Protein AF-A0A2V9HI40-F1 (afdb_monomer_lite)

Secondary structure (DSSP, 8-state):
--------------SSSHHHHHHHHHHHHHHHHHHHHHHHHHHTSSS--SPPPPPHHHHHHHHHHHHHHHHHHHHHHTT--HHHHH--SSTTSPPHHHHHHHHHHHHHHHHHHIIIII--S----TT--HHHHHHH-S-GGG-EEEETTEEEEHHHHHHHHHHHHHHHHHHHHHHHTSTTS--

Sequence (183 aa):
MLQIPVSPIADEKVGRSAVANDKERKKMRTKSLVGVLIALLLMAGAAAVSAQDVTQAEKDKALQYLETTKKNVLEATKGLSEAQWNFKPAADRWSVAQVMEHIAAAEDFLRTLAKEKVMSAPAGEPGRATEDFLKSTPGMRDHVMESPMGKLDAYEFVLLVAAHSERHTKQIIEVKADPNFPK

Radius of gyration: 38.03 Å; chains: 1; bounding box: 66×69×133 Å

Structure (mmCIF, N/CA/C/O backbone):
data_AF-A0A2V9HI40-F1
#
_entry.id   AF-A0A2V9HI40-F1
#
loop_
_atom_site.group_PDB
_atom_site.id
_atom_site.type_symbol
_atom_site.label_atom_id
_atom_site.label_alt_id
_atom_site.label_comp_id
_atom_site.label_asym_id
_atom_site.label_entity_id
_atom_site.label_seq_id
_atom_site.pdbx_PDB_ins_code
_atom_site.Cartn_x
_atom_site.Cartn_y
_atom_site.Cartn_z
_atom_site.occupancy
_atom_site.B_iso_or_equiv
_atom_site.auth_seq_id
_atom_site.auth_comp_id
_atom_site.auth_asym_id
_atom_site.auth_atom_id
_atom_site.pdbx_PDB_model_num
ATOM 1 N N . MET A 1 1 ? -41.463 45.418 109.799 1.00 45.62 1 MET A N 1
ATOM 2 C CA . MET A 1 1 ? -42.470 45.399 108.717 1.00 45.62 1 MET A CA 1
ATOM 3 C C . MET A 1 1 ? -42.097 46.508 107.759 1.00 45.62 1 MET A C 1
ATOM 5 O O . MET A 1 1 ? -42.095 47.647 108.201 1.00 45.62 1 MET A O 1
ATOM 9 N N . LEU A 1 2 ? -41.685 46.211 106.527 1.00 38.28 2 LEU A N 1
ATOM 10 C CA . LEU A 1 2 ? -41.390 47.269 105.560 1.00 38.28 2 LEU A CA 1
ATOM 11 C C . LEU A 1 2 ? -41.962 46.933 104.186 1.00 38.28 2 LEU A C 1
ATOM 13 O O . LEU A 1 2 ? -41.817 45.820 103.687 1.00 38.28 2 LEU A O 1
ATOM 17 N N . GLN A 1 3 ? -42.673 47.933 103.673 1.00 40.56 3 GLN A N 1
ATOM 18 C CA . GLN A 1 3 ? -43.477 47.967 102.464 1.00 40.56 3 GLN A CA 1
ATOM 19 C C . GLN A 1 3 ? -42.659 47.843 101.175 1.00 40.56 3 GLN A C 1
ATOM 21 O O . GLN A 1 3 ? -41.528 48.311 101.074 1.00 40.56 3 GLN A O 1
ATOM 26 N N . ILE A 1 4 ? -43.320 47.276 100.168 1.00 45.84 4 ILE A N 1
ATOM 27 C CA . ILE A 1 4 ? -42.967 47.345 98.747 1.00 45.84 4 ILE A CA 1
ATOM 28 C C . ILE A 1 4 ? -43.318 48.747 98.214 1.00 45.84 4 ILE A C 1
ATOM 30 O O . ILE A 1 4 ? -44.328 49.317 98.638 1.00 45.84 4 ILE A O 1
ATOM 34 N N . PRO A 1 5 ? -42.570 49.263 97.224 1.00 55.12 5 PRO A N 1
ATOM 35 C CA . PRO A 1 5 ? -43.259 49.800 96.050 1.00 55.12 5 PRO A CA 1
ATOM 36 C C . PRO A 1 5 ? -42.672 49.322 94.708 1.00 55.12 5 PRO A C 1
ATOM 38 O O . PRO A 1 5 ? -41.493 49.006 94.571 1.00 55.12 5 PRO A O 1
ATOM 41 N N . VAL A 1 6 ? -43.572 49.264 93.726 1.00 65.69 6 VAL A N 1
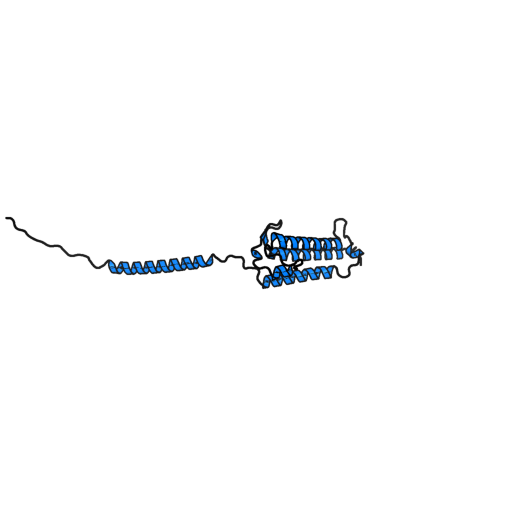ATOM 42 C CA . VAL A 1 6 ? -43.430 48.784 92.342 1.00 65.69 6 VAL A CA 1
ATOM 43 C C . VAL A 1 6 ? -43.197 49.976 91.402 1.00 65.69 6 VAL A C 1
ATOM 45 O O . VAL A 1 6 ? -43.768 51.038 91.651 1.00 65.69 6 VAL A O 1
ATOM 48 N N . SER A 1 7 ? -42.438 49.810 90.305 1.00 49.22 7 SER A N 1
ATOM 49 C CA . SER A 1 7 ? -42.499 50.650 89.081 1.00 49.22 7 SER A CA 1
ATOM 50 C C . SER A 1 7 ? -41.717 50.035 87.894 1.00 49.22 7 SER A C 1
ATOM 52 O O . SER A 1 7 ? -40.933 49.116 88.121 1.00 49.22 7 SER A O 1
ATOM 54 N N . PRO A 1 8 ? -41.987 50.446 86.632 1.00 51.34 8 PRO A N 1
ATOM 55 C CA . PRO A 1 8 ? -42.477 49.526 85.599 1.00 51.34 8 PRO A CA 1
ATOM 56 C C . PRO A 1 8 ? -41.436 49.101 84.551 1.00 51.34 8 PRO A C 1
ATOM 58 O O . PRO A 1 8 ? -40.478 49.810 84.257 1.00 51.34 8 PRO A O 1
ATOM 61 N N . ILE A 1 9 ? -41.683 47.938 83.945 1.00 42.41 9 ILE A N 1
ATOM 62 C CA . ILE A 1 9 ? -40.939 47.400 82.803 1.00 42.41 9 ILE A CA 1
ATOM 63 C C . ILE A 1 9 ? -41.512 48.025 81.524 1.00 42.41 9 ILE A C 1
ATOM 65 O O . ILE A 1 9 ? -42.707 47.895 81.261 1.00 42.41 9 ILE A O 1
ATOM 69 N N . ALA A 1 10 ? -40.666 48.700 80.746 1.00 45.19 10 ALA A N 1
ATOM 70 C CA . ALA A 1 10 ? -40.997 49.183 79.411 1.00 45.19 10 ALA A CA 1
ATOM 71 C C . ALA A 1 10 ? -40.846 48.065 78.361 1.00 45.19 10 ALA A C 1
ATOM 73 O O . ALA A 1 10 ? -39.865 47.319 78.365 1.00 45.19 10 ALA A O 1
ATOM 74 N N . ASP A 1 11 ? -41.841 47.999 77.477 1.00 52.91 11 ASP A N 1
ATOM 75 C CA . ASP A 1 11 ? -41.861 47.359 76.158 1.00 52.91 11 ASP A CA 1
ATOM 76 C C . ASP A 1 11 ? -40.580 47.608 75.343 1.00 52.91 11 ASP A C 1
ATOM 78 O O . ASP A 1 11 ? -40.170 48.758 75.240 1.00 52.91 11 ASP A O 1
ATOM 82 N N . GLU A 1 12 ? -40.033 46.585 74.661 1.00 43.72 12 GLU A N 1
ATOM 83 C CA . GLU A 1 12 ? -39.755 46.671 73.211 1.00 43.72 12 GLU A CA 1
ATOM 84 C C . GLU A 1 12 ? -39.219 45.367 72.569 1.00 43.72 12 GLU A C 1
ATOM 86 O O . GLU A 1 12 ? -38.289 44.726 73.054 1.00 43.72 12 GLU A O 1
ATOM 91 N N . LYS A 1 13 ? -39.728 45.105 71.354 1.00 50.78 13 LYS A N 1
ATOM 92 C CA . LYS A 1 13 ? -39.168 44.302 70.240 1.00 50.78 13 LYS A CA 1
ATOM 93 C C . LYS A 1 13 ? -39.302 42.776 70.268 1.00 50.78 13 LYS A C 1
ATOM 95 O O . LYS A 1 13 ? -38.318 42.040 70.251 1.00 50.78 13 LYS A O 1
ATOM 100 N N . VAL A 1 14 ? -40.515 42.306 69.986 1.00 52.16 14 VAL A N 1
ATOM 101 C CA . VAL A 1 14 ? -40.717 41.060 69.225 1.00 52.16 14 VAL A CA 1
ATOM 102 C C . VAL A 1 14 ? -41.500 41.405 67.962 1.00 52.16 14 VAL A C 1
ATOM 104 O O . VAL A 1 14 ? -42.646 41.824 68.048 1.00 52.16 14 VAL A O 1
ATOM 107 N N . GLY A 1 15 ? -40.897 41.267 66.774 1.00 52.81 15 GLY A N 1
ATOM 108 C CA . GLY A 1 15 ? -41.703 41.371 65.547 1.00 52.81 15 GLY A CA 1
ATOM 109 C C . GLY A 1 15 ? -41.023 41.608 64.200 1.00 52.81 15 GLY A C 1
ATOM 110 O O . GLY A 1 15 ? -41.726 41.595 63.196 1.00 52.81 15 GLY A O 1
ATOM 111 N N . ARG A 1 16 ? -39.699 41.816 64.100 1.00 46.56 16 ARG A N 1
ATOM 112 C CA . ARG A 1 16 ? -39.083 42.200 62.803 1.00 46.56 16 ARG A CA 1
ATOM 113 C C . ARG A 1 16 ? -38.057 41.222 62.214 1.00 46.56 16 ARG A C 1
ATOM 115 O O . ARG A 1 16 ? -37.640 41.418 61.078 1.00 46.56 16 ARG A O 1
ATOM 122 N N . SER A 1 17 ? -37.678 40.152 62.921 1.00 52.97 17 SER A N 1
ATOM 123 C CA . SER A 1 17 ? -36.579 39.263 62.491 1.00 52.97 17 SER A CA 1
ATOM 124 C C . SER A 1 17 ? -37.005 37.998 61.732 1.00 52.97 17 SER A C 1
ATOM 126 O O . SER A 1 17 ? -36.211 37.464 60.961 1.00 52.97 17 SER A O 1
ATOM 128 N N . ALA A 1 18 ? -38.240 37.509 61.891 1.00 55.03 18 ALA A N 1
ATOM 129 C CA . ALA A 1 18 ? -38.632 36.201 61.347 1.00 55.03 18 ALA A CA 1
ATOM 130 C C . ALA A 1 18 ? -38.882 36.208 59.823 1.00 55.03 18 ALA A C 1
ATOM 132 O O . ALA A 1 18 ? -38.510 35.261 59.130 1.00 55.03 18 ALA A O 1
ATOM 133 N N . VAL A 1 19 ? -39.456 37.289 59.280 1.00 53.78 19 VAL A N 1
ATOM 134 C CA . VAL A 1 19 ? -39.870 37.362 57.863 1.00 53.78 19 VAL A CA 1
ATOM 135 C C . VAL A 1 19 ? -38.689 37.629 56.919 1.00 53.78 19 VAL A C 1
ATOM 137 O O . VAL A 1 19 ? -38.612 37.043 55.839 1.00 53.78 19 VAL A O 1
ATOM 140 N N . ALA A 1 20 ? -37.721 38.455 57.334 1.00 51.47 20 ALA A N 1
ATOM 141 C CA . ALA A 1 20 ? -36.504 38.710 56.554 1.00 51.47 20 ALA A CA 1
ATOM 142 C C . ALA A 1 20 ? -35.641 37.441 56.403 1.00 51.47 20 ALA A C 1
ATOM 144 O O . ALA A 1 20 ? -35.029 37.216 55.359 1.00 51.47 20 ALA A O 1
ATOM 145 N N . ASN A 1 21 ? -35.666 36.573 57.417 1.00 57.12 21 ASN A N 1
ATOM 146 C CA . ASN A 1 21 ? -34.883 35.343 57.455 1.00 57.12 21 ASN A CA 1
ATOM 147 C C . ASN A 1 21 ? -35.458 34.242 56.541 1.00 57.12 21 ASN A C 1
ATOM 149 O O . ASN A 1 21 ? -34.702 33.462 55.969 1.00 57.12 21 ASN A O 1
ATOM 153 N N . ASP A 1 22 ? -36.781 34.175 56.342 1.00 60.25 22 ASP A N 1
ATOM 154 C CA . ASP A 1 22 ? -37.389 33.185 55.431 1.00 60.25 22 ASP A CA 1
ATOM 155 C C . ASP A 1 22 ? -37.105 33.494 53.953 1.00 60.25 22 ASP A C 1
ATOM 157 O O . ASP A 1 22 ? -36.798 32.595 53.167 1.00 60.25 22 ASP A O 1
ATOM 161 N N . LYS A 1 23 ? -37.130 34.779 53.580 1.00 60.81 23 LYS A N 1
ATOM 162 C CA . LYS A 1 23 ? -36.845 35.227 52.209 1.00 60.81 23 LYS A CA 1
ATOM 163 C C . LYS A 1 23 ? -35.382 34.990 51.830 1.00 60.81 23 LYS A C 1
ATOM 165 O O . LYS A 1 23 ? -35.110 34.498 50.735 1.00 60.81 23 LYS A O 1
ATOM 170 N N . GLU A 1 24 ? -34.456 35.268 52.747 1.00 58.22 24 GLU A N 1
ATOM 171 C CA . GLU A 1 24 ? -33.027 34.979 52.571 1.00 58.22 24 GLU A CA 1
ATOM 172 C C . GLU A 1 24 ? -32.749 33.466 52.558 1.00 58.22 24 GLU A C 1
ATOM 174 O O . GLU A 1 24 ? -32.016 32.991 51.690 1.00 58.22 24 GLU A O 1
ATOM 179 N N . ARG A 1 25 ? -33.417 32.665 53.406 1.00 59.81 25 ARG A N 1
ATOM 180 C CA . ARG A 1 25 ? -33.300 31.193 53.373 1.00 59.81 25 ARG A CA 1
ATOM 181 C C . ARG A 1 25 ? -33.842 30.572 52.087 1.00 59.81 25 ARG A C 1
ATOM 183 O O . ARG A 1 25 ? -33.207 29.665 51.554 1.00 59.81 25 ARG A O 1
ATOM 190 N N . LYS A 1 26 ? -34.969 31.054 51.551 1.00 57.47 26 LYS A N 1
ATOM 191 C CA . LYS A 1 26 ? -35.479 30.624 50.235 1.00 57.47 26 LYS A CA 1
ATOM 192 C C . LYS A 1 26 ? -34.531 31.027 49.109 1.00 57.47 26 LYS A C 1
ATOM 194 O O . LYS A 1 26 ? -34.171 30.181 48.303 1.00 57.47 26 LYS A O 1
ATOM 199 N N . LYS A 1 27 ? -34.048 32.273 49.102 1.00 53.00 27 LYS A N 1
ATOM 200 C CA . LYS A 1 27 ? -33.084 32.781 48.112 1.00 53.00 27 LYS A CA 1
ATOM 201 C C . LYS A 1 27 ? -31.761 32.008 48.139 1.00 53.00 27 LYS A C 1
ATOM 203 O O . LYS A 1 27 ? -31.230 31.706 47.075 1.00 53.00 27 LYS A O 1
ATOM 208 N N . MET A 1 28 ? -31.253 31.643 49.320 1.00 53.66 28 MET A N 1
ATOM 209 C CA . MET A 1 28 ? -30.074 30.779 49.457 1.00 53.66 28 MET A CA 1
ATOM 210 C C . MET A 1 28 ? -30.351 29.343 49.010 1.00 53.66 28 MET A C 1
ATOM 212 O O . MET A 1 28 ? -29.556 28.800 48.256 1.00 53.66 28 MET A O 1
ATOM 216 N N . ARG A 1 29 ? -31.495 28.746 49.376 1.00 58.38 29 ARG A N 1
ATOM 217 C CA . ARG A 1 29 ? -31.881 27.402 48.908 1.00 58.38 29 ARG A CA 1
ATOM 218 C C . ARG A 1 29 ? -32.013 27.334 47.386 1.00 58.38 29 ARG A C 1
ATOM 220 O O . ARG A 1 29 ? -31.505 26.393 46.791 1.00 58.38 29 ARG A O 1
ATOM 227 N N . THR A 1 30 ? -32.615 28.335 46.743 1.00 57.94 30 THR A N 1
ATOM 228 C CA . THR A 1 30 ? -32.738 28.394 45.277 1.00 57.94 30 THR A CA 1
ATOM 229 C C . THR A 1 30 ? -31.384 28.617 44.597 1.00 57.94 30 THR A C 1
ATOM 231 O O . THR A 1 30 ? -31.098 27.957 43.605 1.00 57.94 30 THR A O 1
ATOM 234 N N . LYS A 1 31 ? -30.509 29.473 45.147 1.00 50.59 31 LYS A N 1
ATOM 235 C CA . LYS A 1 31 ? -29.134 29.660 44.641 1.00 50.59 31 LYS A CA 1
ATOM 236 C C . LYS A 1 31 ? -28.266 28.409 44.818 1.00 50.59 31 LYS A C 1
ATOM 238 O O . LYS A 1 31 ? -27.521 28.071 43.906 1.00 50.59 31 LYS A O 1
ATOM 243 N N . SER A 1 32 ? -28.392 27.704 45.944 1.00 55.88 32 SER A N 1
ATOM 244 C CA . SER A 1 32 ? -27.713 26.425 46.189 1.00 55.88 32 SER A CA 1
ATOM 245 C C . SER A 1 32 ? -28.242 25.310 45.288 1.00 55.88 32 SER A C 1
ATOM 247 O O . SER A 1 32 ? -27.442 24.547 44.768 1.00 55.88 32 SER A O 1
ATOM 249 N N . LEU A 1 33 ? -29.554 25.233 45.035 1.00 58.44 33 LEU A N 1
ATOM 250 C CA . LEU A 1 33 ? -30.138 24.243 44.120 1.00 58.44 33 LEU A CA 1
ATOM 251 C C . LEU A 1 33 ? -29.742 24.498 42.660 1.00 58.44 33 LEU A C 1
ATOM 253 O O . LEU A 1 33 ? -29.366 23.557 41.972 1.00 58.44 33 LEU A O 1
ATOM 257 N N . VAL A 1 34 ? -29.758 25.754 42.199 1.00 58.34 34 VAL A N 1
ATOM 258 C CA . VAL A 1 34 ? -29.300 26.124 40.846 1.00 58.34 34 VAL A CA 1
ATOM 259 C C . VAL A 1 34 ? -27.789 25.918 40.699 1.00 58.34 34 VAL A C 1
ATOM 261 O O . VAL A 1 34 ? -27.348 25.395 39.683 1.00 58.34 34 VAL A O 1
ATOM 264 N N . GLY A 1 35 ? -26.992 26.249 41.721 1.00 51.75 35 GLY A N 1
ATOM 265 C CA . GLY A 1 35 ? -25.545 26.006 41.726 1.00 51.75 35 GLY A CA 1
ATOM 266 C C . GLY A 1 35 ? -25.176 24.518 41.717 1.00 51.75 35 GLY A C 1
ATOM 267 O O . GLY A 1 35 ? -24.266 24.126 40.994 1.00 51.75 35 GLY A O 1
ATOM 268 N N . VAL A 1 36 ? -25.916 23.678 42.450 1.00 58.59 36 VAL A N 1
ATOM 269 C CA . VAL A 1 36 ? -25.743 22.213 42.442 1.00 58.59 36 VAL A CA 1
ATOM 270 C C . VAL A 1 36 ? -26.219 21.601 41.120 1.00 58.59 36 VAL A C 1
ATOM 272 O O . VAL A 1 36 ? -25.544 20.723 40.596 1.00 58.59 36 VAL A O 1
ATOM 275 N N . LEU A 1 37 ? -27.314 22.091 40.527 1.00 54.06 37 LEU A N 1
ATOM 276 C CA . LEU A 1 37 ? -27.774 21.662 39.199 1.00 54.06 37 LEU A CA 1
ATOM 277 C C . LEU A 1 37 ? -26.787 22.042 38.088 1.00 54.06 37 LEU A C 1
ATOM 279 O O . LEU A 1 37 ? -26.523 21.215 37.226 1.00 54.06 37 LEU A O 1
ATOM 283 N N . ILE A 1 38 ? -26.192 23.239 38.125 1.00 55.59 38 ILE A N 1
ATOM 284 C CA . ILE A 1 38 ? -25.155 23.656 37.164 1.00 55.59 38 ILE A CA 1
ATOM 285 C C . ILE A 1 38 ? -23.866 22.845 37.364 1.00 55.59 38 ILE A C 1
ATOM 287 O O . ILE A 1 38 ? -23.270 22.408 36.385 1.00 55.59 38 ILE A O 1
ATOM 291 N N . ALA A 1 39 ? -23.459 22.573 38.608 1.00 52.41 39 ALA A N 1
ATOM 292 C CA . ALA A 1 39 ? -22.308 21.713 38.889 1.00 52.41 39 ALA A CA 1
ATOM 293 C C . ALA A 1 39 ? -22.541 20.251 38.453 1.00 52.41 39 ALA A C 1
ATOM 295 O O . ALA A 1 39 ? -21.627 19.621 37.931 1.00 52.41 39 ALA A O 1
ATOM 296 N N . LEU A 1 40 ? -23.764 19.723 38.590 1.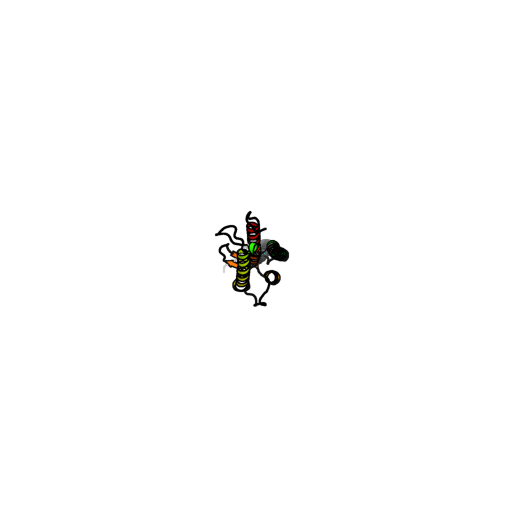00 51.91 40 LEU A N 1
ATOM 297 C CA . LEU A 1 40 ? -24.142 18.392 38.094 1.00 51.91 40 LEU A CA 1
ATOM 298 C C . LEU A 1 40 ? -24.243 18.341 36.560 1.00 51.91 40 LEU A C 1
ATOM 300 O O . LEU A 1 40 ? -23.828 17.352 35.964 1.00 51.91 40 LEU A O 1
ATOM 304 N N . LEU A 1 41 ? -24.718 19.410 35.909 1.00 53.03 41 LEU A N 1
ATOM 305 C CA . LEU A 1 41 ? -24.729 19.534 34.443 1.00 53.03 41 LEU A CA 1
ATOM 306 C C . LEU A 1 41 ? -23.317 19.673 33.850 1.00 53.03 41 LEU A C 1
ATOM 308 O O . LEU A 1 41 ? -23.067 19.155 32.766 1.00 53.03 41 LEU A O 1
ATOM 312 N N . LEU A 1 42 ? -22.380 20.307 34.562 1.00 51.41 42 LEU A N 1
ATOM 313 C CA . LEU A 1 42 ? -20.972 20.392 34.149 1.00 51.41 42 LEU A CA 1
ATOM 314 C C . LEU A 1 42 ? -20.195 19.089 34.417 1.00 51.41 42 LEU A C 1
ATOM 316 O O . LEU A 1 42 ? -19.314 18.740 33.637 1.00 51.41 42 LEU A O 1
ATOM 320 N N . MET A 1 43 ? -20.555 18.323 35.454 1.00 52.09 43 MET A N 1
ATOM 321 C CA . MET A 1 43 ? -19.957 17.007 35.745 1.00 52.09 43 MET A CA 1
ATOM 322 C C . MET A 1 43 ? -20.500 15.875 34.854 1.00 52.09 43 MET A C 1
ATOM 324 O O . MET A 1 43 ? -19.840 14.851 34.708 1.00 52.09 43 MET A O 1
ATOM 328 N N . ALA A 1 44 ? -21.656 16.057 34.207 1.00 51.69 44 ALA A N 1
ATOM 329 C CA . ALA A 1 44 ? -22.170 15.128 33.195 1.00 51.69 44 ALA A CA 1
ATOM 330 C C . ALA A 1 44 ? -21.466 15.262 31.826 1.00 5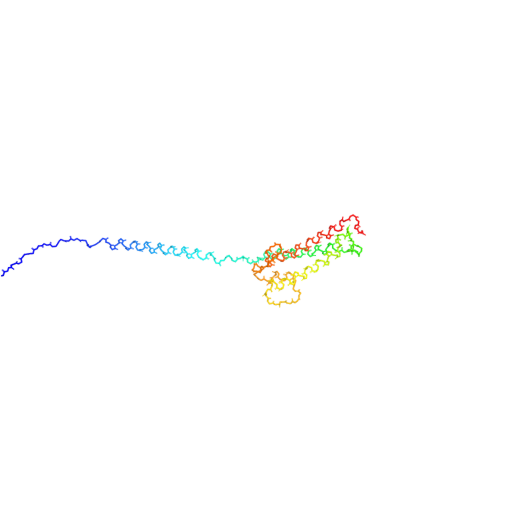1.69 44 ALA A C 1
ATOM 332 O O . ALA A 1 44 ? -21.561 14.359 30.999 1.00 51.69 44 ALA A O 1
ATOM 333 N N . GLY A 1 45 ? -20.744 16.363 31.580 1.00 47.88 45 GLY A N 1
ATOM 334 C CA . GLY A 1 45 ? -20.034 16.612 30.318 1.00 47.88 45 GLY A CA 1
ATOM 335 C C . GLY A 1 45 ? -18.618 16.026 30.236 1.00 47.88 45 GLY A C 1
ATOM 336 O O . GLY A 1 45 ? -18.029 16.021 29.161 1.00 47.88 45 GLY A O 1
ATOM 337 N N . ALA A 1 46 ? -18.060 15.531 31.345 1.00 48.66 46 ALA A N 1
ATOM 338 C CA . ALA A 1 46 ? -16.663 15.084 31.421 1.00 48.66 46 ALA A CA 1
ATOM 339 C C . ALA A 1 46 ? -16.460 13.568 31.204 1.00 48.66 46 ALA A C 1
ATOM 341 O O . ALA A 1 46 ? -15.329 13.094 31.255 1.00 48.66 46 ALA A O 1
ATOM 342 N N . ALA A 1 47 ? -17.529 12.797 30.966 1.00 46.88 47 ALA A N 1
ATOM 343 C CA . ALA A 1 47 ? -17.483 11.329 30.947 1.00 46.88 47 ALA A CA 1
ATOM 344 C C . ALA A 1 47 ? -17.529 10.682 29.545 1.00 46.88 47 ALA A C 1
ATOM 346 O O . ALA A 1 47 ? -17.712 9.474 29.442 1.00 46.88 47 ALA A O 1
ATOM 347 N N . ALA A 1 48 ? -17.355 11.447 28.463 1.00 48.09 48 ALA A N 1
ATOM 348 C CA . ALA A 1 48 ? -17.331 10.897 27.105 1.00 48.09 48 ALA A CA 1
ATOM 349 C C . ALA A 1 48 ? -16.324 11.627 26.204 1.00 48.09 48 ALA A C 1
ATOM 351 O O . ALA A 1 48 ? -16.666 12.136 25.143 1.00 48.09 48 ALA A O 1
ATOM 352 N N . VAL A 1 49 ? -15.060 11.670 26.627 1.00 48.94 49 VAL A N 1
ATOM 353 C CA . VAL A 1 49 ? -13.942 11.725 25.673 1.00 48.94 49 VAL A CA 1
ATOM 354 C C . VAL A 1 49 ? -13.378 10.308 25.575 1.00 48.94 49 VAL A C 1
ATOM 356 O O . VAL A 1 49 ? -12.222 10.057 25.890 1.00 48.94 49 VAL A O 1
ATOM 359 N N . SER A 1 50 ? -14.217 9.337 25.198 1.00 54.16 50 SER A N 1
ATOM 360 C CA . SER A 1 50 ? -13.664 8.257 24.385 1.00 54.16 50 SER A CA 1
ATOM 361 C C . SER A 1 50 ? -13.431 8.885 23.015 1.00 54.16 50 SER A C 1
ATOM 363 O O . SER A 1 50 ? -14.243 9.707 22.571 1.00 54.16 50 SER A O 1
ATOM 365 N N . ALA A 1 51 ? -12.338 8.545 22.335 1.00 58.00 51 ALA A N 1
ATOM 366 C CA . ALA A 1 51 ? -12.314 8.768 20.897 1.00 58.00 51 ALA A CA 1
ATOM 367 C C . ALA A 1 51 ? -13.616 8.161 20.346 1.00 58.00 51 ALA A C 1
ATOM 369 O O . ALA A 1 51 ? -13.998 7.058 20.751 1.00 58.00 51 ALA A O 1
ATOM 370 N N . GLN A 1 52 ? -14.363 8.900 19.521 1.00 66.62 52 GLN A N 1
ATOM 371 C CA . GLN A 1 52 ? -15.432 8.256 18.765 1.00 66.62 52 GLN A CA 1
ATOM 372 C C . GLN A 1 52 ? -14.788 7.068 18.052 1.00 66.62 52 GLN A C 1
ATOM 374 O O . GLN A 1 52 ? -13.749 7.230 17.407 1.00 66.62 52 GLN A O 1
ATOM 379 N N . ASP A 1 53 ? -15.359 5.878 18.244 1.00 83.81 53 ASP A N 1
ATOM 380 C CA . ASP A 1 53 ? -14.917 4.695 17.515 1.00 83.81 53 ASP A CA 1
ATOM 381 C C . ASP A 1 53 ? -14.942 4.997 16.009 1.00 83.81 53 ASP A C 1
ATOM 383 O O . ASP A 1 53 ? -15.634 5.917 15.557 1.00 83.81 53 ASP A O 1
ATOM 387 N N . VAL A 1 54 ? -14.180 4.234 15.231 1.00 89.62 54 VAL A N 1
ATOM 388 C CA . VAL A 1 54 ? -14.055 4.449 13.787 1.00 89.62 54 VAL A CA 1
ATOM 389 C C . VAL A 1 54 ? -15.445 4.468 13.162 1.00 89.62 54 VAL A C 1
ATOM 391 O O . VAL A 1 54 ? -16.185 3.479 13.198 1.00 89.62 54 VAL A O 1
ATOM 394 N N . THR A 1 55 ? -15.800 5.607 12.579 1.00 93.25 55 THR A N 1
ATOM 395 C CA . THR A 1 55 ? -17.113 5.814 11.977 1.00 93.25 55 THR A CA 1
ATOM 396 C C . THR A 1 55 ? -17.286 4.927 10.748 1.00 93.25 55 THR A C 1
ATOM 398 O O . THR A 1 55 ? -16.317 4.560 10.082 1.00 93.25 55 THR A O 1
ATOM 401 N N . GLN A 1 56 ? -18.532 4.623 10.373 1.00 90.88 56 GLN A N 1
ATOM 402 C CA . GLN A 1 56 ? -18.786 3.844 9.155 1.00 90.88 56 GLN A CA 1
ATOM 403 C C . GLN A 1 56 ? -18.179 4.514 7.911 1.00 90.88 56 GLN A C 1
ATOM 405 O O . GLN A 1 56 ? -17.590 3.837 7.079 1.00 90.88 56 GLN A O 1
ATOM 410 N N . ALA A 1 57 ? -18.229 5.847 7.825 1.00 95.19 57 ALA A N 1
ATOM 411 C CA . ALA A 1 57 ? -17.631 6.590 6.719 1.00 95.19 57 ALA A CA 1
ATOM 412 C C . ALA A 1 57 ? -16.094 6.471 6.667 1.00 95.19 57 ALA A C 1
ATOM 414 O O . ALA A 1 57 ? -15.517 6.452 5.581 1.00 95.19 57 ALA A O 1
ATOM 415 N N . GLU A 1 58 ? -15.416 6.400 7.817 1.00 95.50 58 GLU A N 1
ATOM 416 C CA . GLU A 1 58 ? -13.978 6.108 7.883 1.00 95.50 58 GLU A CA 1
ATOM 417 C C . GLU A 1 58 ? -13.683 4.666 7.459 1.00 95.50 58 GLU A C 1
ATOM 419 O O . GLU A 1 58 ? -12.784 4.446 6.645 1.00 95.50 58 GLU A O 1
ATOM 424 N N . LYS A 1 59 ? -14.478 3.692 7.928 1.00 93.25 59 LYS A N 1
ATOM 425 C CA . LYS A 1 59 ? -14.361 2.289 7.501 1.00 93.25 59 LYS A CA 1
ATOM 426 C C . LYS A 1 59 ? -14.545 2.146 5.990 1.00 93.25 59 LYS A C 1
ATOM 428 O O . LYS A 1 59 ? -13.729 1.500 5.342 1.00 93.25 59 LYS A O 1
ATOM 433 N N . ASP A 1 60 ? -15.552 2.794 5.413 1.00 95.25 60 ASP A N 1
ATOM 434 C CA . ASP A 1 60 ? -15.826 2.741 3.974 1.00 95.25 60 ASP A CA 1
ATOM 435 C C . ASP A 1 60 ? -14.676 3.346 3.155 1.00 95.25 60 ASP A C 1
ATOM 437 O O . ASP A 1 60 ? -14.250 2.765 2.156 1.00 95.25 60 ASP A O 1
ATOM 441 N N . LYS A 1 61 ? -14.112 4.475 3.606 1.00 96.69 61 LYS A N 1
ATOM 442 C CA . LYS A 1 61 ? -12.933 5.088 2.973 1.00 96.69 61 LYS A CA 1
ATOM 443 C C . LYS A 1 61 ? -11.705 4.183 3.043 1.00 96.69 61 LYS A C 1
ATOM 445 O O . LYS A 1 61 ? -11.006 4.037 2.044 1.00 96.69 61 LYS A O 1
ATOM 450 N N . ALA A 1 62 ? -11.439 3.573 4.196 1.00 94.94 62 ALA A N 1
ATOM 451 C CA . ALA A 1 62 ? -10.299 2.676 4.361 1.00 94.94 62 ALA A CA 1
ATOM 452 C C . ALA A 1 62 ? -10.461 1.385 3.537 1.00 94.94 62 ALA A C 1
ATOM 454 O O . ALA A 1 62 ? -9.506 0.959 2.890 1.00 94.94 62 ALA A O 1
ATOM 455 N N . LEU A 1 63 ? -11.672 0.819 3.461 1.00 94.06 63 LEU A N 1
ATOM 456 C CA . LEU A 1 63 ? -11.986 -0.304 2.567 1.00 94.06 63 LEU A CA 1
ATOM 457 C C . LEU A 1 63 ? -11.764 0.065 1.100 1.00 94.06 63 LEU A C 1
ATOM 459 O O . LEU A 1 63 ? -11.116 -0.677 0.366 1.00 94.06 63 LEU A O 1
ATOM 463 N N . GLN A 1 64 ? -12.265 1.226 0.673 1.00 96.31 64 GLN A N 1
ATOM 464 C CA . GLN A 1 64 ? -12.044 1.712 -0.686 1.00 96.31 64 GLN A CA 1
ATOM 465 C C . GLN A 1 64 ? -10.550 1.880 -0.981 1.00 96.31 64 GLN A C 1
ATOM 467 O O . GLN A 1 64 ? -10.103 1.564 -2.086 1.00 96.31 64 GLN A O 1
ATOM 472 N N . TYR A 1 65 ? -9.780 2.377 -0.013 1.00 96.50 65 TYR A N 1
ATOM 473 C CA . TYR A 1 65 ? -8.349 2.577 -0.178 1.00 96.50 65 TYR A CA 1
ATOM 474 C C . TYR A 1 65 ? -7.603 1.245 -0.326 1.00 96.50 65 TYR A C 1
ATOM 476 O O . TYR A 1 65 ? -6.864 1.101 -1.296 1.00 96.50 65 TYR A O 1
ATOM 484 N N . LEU A 1 66 ? -7.875 0.256 0.537 1.00 93.50 66 LEU A N 1
ATOM 485 C CA . LEU A 1 66 ? -7.324 -1.106 0.439 1.00 93.50 66 LEU A CA 1
ATOM 486 C C . LEU A 1 66 ? -7.609 -1.750 -0.928 1.00 93.50 66 LEU A C 1
ATOM 488 O O . LEU A 1 66 ? -6.698 -2.228 -1.602 1.00 93.50 66 LEU A O 1
ATOM 492 N N . GLU A 1 67 ? -8.864 -1.708 -1.383 1.00 93.88 67 GLU A N 1
ATOM 493 C CA . GLU A 1 67 ? -9.244 -2.286 -2.679 1.00 93.88 67 GLU A CA 1
ATOM 494 C C . GLU A 1 67 ? -8.571 -1.559 -3.851 1.00 93.88 67 GLU A C 1
ATOM 496 O O . GLU A 1 67 ? -8.120 -2.178 -4.820 1.00 93.88 67 GLU A O 1
ATOM 501 N N . THR A 1 68 ? -8.461 -0.232 -3.763 1.00 96.75 68 THR A N 1
ATOM 502 C CA . THR A 1 68 ? -7.814 0.575 -4.800 1.00 96.75 68 THR A CA 1
ATOM 503 C C . THR A 1 68 ? -6.323 0.267 -4.892 1.00 96.75 68 THR A C 1
ATOM 505 O O . THR A 1 68 ? -5.807 0.079 -5.994 1.00 96.75 68 THR A O 1
ATOM 508 N N . THR A 1 69 ? -5.612 0.187 -3.766 1.00 95.44 69 THR A N 1
ATOM 509 C CA . THR A 1 69 ? -4.166 -0.075 -3.770 1.00 95.44 69 THR A CA 1
ATOM 510 C C . THR A 1 69 ? -3.863 -1.497 -4.221 1.00 95.44 69 THR A C 1
ATOM 512 O O . THR A 1 69 ? -2.995 -1.678 -5.076 1.00 95.44 69 THR A O 1
ATOM 515 N N . LYS A 1 70 ? -4.653 -2.486 -3.786 1.00 94.75 70 LYS A N 1
ATOM 516 C CA . LYS A 1 70 ? -4.598 -3.863 -4.299 1.00 94.75 70 LYS A CA 1
ATOM 517 C C . LYS A 1 70 ? -4.775 -3.919 -5.816 1.00 94.75 70 LYS A C 1
ATOM 519 O O . LYS A 1 70 ? -3.976 -4.543 -6.515 1.00 94.75 70 LYS A O 1
ATOM 524 N N . LYS A 1 71 ? -5.794 -3.239 -6.352 1.00 96.75 71 LYS A N 1
ATOM 525 C CA . LYS A 1 71 ? -6.015 -3.162 -7.803 1.00 96.75 71 LYS A CA 1
ATOM 526 C C . LYS A 1 71 ? -4.822 -2.533 -8.522 1.00 96.75 71 LYS A C 1
ATOM 528 O O . LYS A 1 71 ? -4.419 -3.028 -9.571 1.00 96.75 71 LYS A O 1
ATOM 533 N N . ASN A 1 72 ? -4.248 -1.470 -7.968 1.00 97.69 72 ASN A N 1
ATOM 534 C CA . ASN A 1 72 ? -3.117 -0.788 -8.589 1.00 97.69 72 ASN A CA 1
ATOM 535 C C . ASN A 1 72 ? -1.865 -1.679 -8.646 1.00 97.69 72 ASN A C 1
ATOM 537 O O . ASN A 1 72 ? -1.181 -1.670 -9.668 1.00 97.69 72 ASN A O 1
ATOM 541 N N . VAL A 1 73 ? -1.600 -2.493 -7.615 1.00 96.88 73 VAL A N 1
ATOM 542 C CA . VAL A 1 73 ? -0.522 -3.501 -7.637 1.00 96.88 73 VAL A CA 1
ATOM 543 C C . VAL A 1 73 ? -0.749 -4.519 -8.760 1.00 96.88 73 VAL A C 1
ATOM 545 O O . VAL A 1 73 ? 0.160 -4.797 -9.548 1.00 96.88 73 VAL A O 1
ATOM 548 N N . LEU A 1 74 ? -1.971 -5.051 -8.869 1.00 97.12 74 LEU A N 1
ATOM 549 C CA . LEU A 1 74 ? -2.327 -6.021 -9.908 1.00 97.12 74 LEU A CA 1
ATOM 550 C C . LEU A 1 74 ? -2.158 -5.432 -11.312 1.00 97.12 74 LEU A C 1
ATOM 552 O O . LEU A 1 74 ? -1.533 -6.048 -12.169 1.00 97.12 74 LEU A O 1
ATOM 556 N N . GLU A 1 75 ? -2.654 -4.220 -11.552 1.00 98.19 75 GLU A N 1
ATOM 557 C CA . GLU A 1 75 ? -2.505 -3.556 -12.852 1.00 98.19 75 GLU A CA 1
ATOM 558 C C . GLU A 1 75 ? -1.043 -3.185 -13.153 1.00 98.19 75 GLU A C 1
ATOM 560 O O . GLU A 1 75 ? -0.597 -3.298 -14.295 1.00 98.19 75 GLU A O 1
ATOM 565 N N . ALA A 1 76 ? -0.250 -2.806 -12.146 1.00 98.00 76 ALA A N 1
ATOM 566 C CA . ALA A 1 76 ? 1.165 -2.489 -12.337 1.00 98.00 76 ALA A CA 1
ATOM 567 C C . ALA A 1 76 ? 2.001 -3.709 -12.763 1.00 98.00 76 ALA A C 1
ATOM 569 O O . ALA A 1 76 ? 3.005 -3.536 -13.461 1.00 98.00 76 ALA A O 1
ATOM 570 N N . THR A 1 77 ? 1.578 -4.917 -12.387 1.00 98.00 77 THR A N 1
ATOM 571 C CA . THR A 1 77 ? 2.296 -6.183 -12.622 1.00 98.00 77 THR A CA 1
ATOM 572 C C . THR A 1 77 ? 1.705 -7.039 -13.744 1.00 98.00 77 THR A C 1
ATOM 574 O O . THR A 1 77 ? 2.310 -8.019 -14.182 1.00 98.00 77 THR A O 1
ATOM 577 N N . LYS A 1 78 ? 0.529 -6.663 -14.246 1.00 97.94 78 LYS A N 1
ATOM 578 C CA . LYS A 1 78 ? -0.197 -7.395 -15.280 1.00 97.94 78 LYS A CA 1
ATOM 579 C C . LYS A 1 78 ? 0.612 -7.520 -16.568 1.00 97.94 78 LYS A C 1
ATOM 581 O O . LYS A 1 78 ? 1.049 -6.527 -17.144 1.00 97.94 78 LYS A O 1
ATOM 586 N N . GLY A 1 79 ? 0.741 -8.756 -17.047 1.00 97.69 79 GLY A N 1
ATOM 587 C CA . GLY A 1 79 ? 1.344 -9.062 -18.345 1.00 97.69 79 GLY A CA 1
ATOM 588 C C . GLY A 1 79 ? 2.862 -8.890 -18.414 1.00 97.69 79 GLY A C 1
ATOM 589 O O . GLY A 1 79 ? 3.403 -8.935 -19.514 1.00 97.69 79 GLY A O 1
ATOM 590 N N . LEU A 1 80 ? 3.548 -8.702 -17.280 1.00 98.19 80 LEU A N 1
ATOM 591 C CA . LEU A 1 80 ? 5.006 -8.614 -17.275 1.00 98.19 80 LEU A CA 1
ATOM 592 C C . LEU A 1 80 ? 5.646 -9.962 -17.637 1.00 98.19 80 LEU A C 1
ATOM 594 O O . LEU A 1 80 ? 5.271 -11.007 -17.098 1.00 98.19 80 LEU A O 1
ATOM 598 N N . SER A 1 81 ? 6.636 -9.925 -18.529 1.00 98.50 81 SER A N 1
ATOM 599 C CA . SER A 1 81 ? 7.483 -11.074 -18.863 1.00 98.50 81 SER A CA 1
ATOM 600 C C . SER A 1 81 ? 8.488 -11.377 -17.749 1.00 98.50 81 SER A C 1
ATOM 602 O O . SER A 1 81 ? 8.764 -10.539 -16.892 1.00 98.50 81 SER A O 1
ATOM 604 N N . GLU A 1 82 ? 9.096 -12.563 -17.770 1.00 98.31 82 GLU A N 1
ATOM 605 C CA . GLU A 1 82 ? 10.122 -12.942 -16.789 1.00 98.31 82 GLU A CA 1
ATOM 606 C C . GLU A 1 82 ? 11.310 -11.963 -16.768 1.00 98.31 82 GLU A C 1
ATOM 608 O O . GLU A 1 82 ? 11.796 -11.592 -15.699 1.00 98.31 82 GLU A O 1
ATOM 613 N N . ALA A 1 83 ? 11.739 -11.479 -17.938 1.00 98.38 83 ALA A N 1
ATOM 614 C CA . ALA A 1 83 ? 12.799 -10.478 -18.035 1.00 98.38 83 ALA A CA 1
ATOM 615 C C . ALA A 1 83 ? 12.390 -9.148 -17.381 1.00 98.38 83 ALA A C 1
ATOM 617 O O . ALA A 1 83 ? 13.201 -8.520 -16.707 1.00 98.38 83 ALA A O 1
ATOM 618 N N . GLN A 1 84 ? 11.129 -8.735 -17.533 1.00 98.75 84 GLN A N 1
ATOM 619 C CA . GLN A 1 84 ? 10.589 -7.524 -16.910 1.00 98.75 84 GLN A CA 1
ATOM 620 C C . GLN A 1 84 ? 10.440 -7.669 -15.390 1.00 98.75 84 GLN A C 1
ATOM 622 O O . GLN A 1 84 ? 10.760 -6.742 -14.647 1.00 98.75 84 GLN A O 1
ATOM 627 N N . TRP A 1 85 ? 10.009 -8.841 -14.916 1.00 98.62 85 TRP A N 1
ATOM 628 C CA . TRP A 1 85 ? 9.935 -9.165 -13.489 1.00 98.62 85 TRP A CA 1
ATOM 629 C C . TRP A 1 85 ? 11.294 -9.061 -12.796 1.00 98.62 85 TRP A C 1
ATOM 631 O O . TRP A 1 85 ? 11.389 -8.546 -11.678 1.00 98.62 85 TRP A O 1
ATOM 641 N N . ASN A 1 86 ? 12.343 -9.524 -13.476 1.00 98.56 86 ASN A N 1
ATOM 642 C CA . ASN A 1 86 ? 13.695 -9.623 -12.933 1.00 98.56 86 ASN A CA 1
ATOM 643 C C . ASN A 1 86 ? 14.612 -8.446 -13.303 1.00 98.56 86 ASN A C 1
ATOM 645 O O . ASN A 1 86 ? 15.748 -8.394 -12.831 1.00 98.56 86 ASN A O 1
ATOM 649 N N . PHE A 1 87 ? 14.142 -7.487 -14.105 1.00 98.56 87 PHE A N 1
ATOM 650 C CA . PHE A 1 87 ? 14.927 -6.312 -14.471 1.00 98.56 87 PHE A CA 1
ATOM 651 C C . PHE A 1 87 ? 15.287 -5.476 -13.237 1.00 98.56 87 PHE A C 1
ATOM 653 O O . PHE A 1 87 ? 14.425 -5.134 -12.424 1.00 98.56 87 PHE A O 1
ATOM 660 N N . LYS A 1 88 ? 16.566 -5.108 -13.123 1.00 98.31 88 LYS A N 1
ATOM 661 C CA . LYS A 1 88 ? 17.090 -4.226 -12.078 1.00 98.31 88 LYS A CA 1
ATOM 662 C C . LYS A 1 88 ? 17.600 -2.926 -12.714 1.00 98.31 88 LYS A C 1
ATOM 664 O O . LYS A 1 88 ? 18.579 -2.996 -13.454 1.00 98.31 88 LYS A O 1
ATOM 669 N N . PRO A 1 89 ? 17.021 -1.757 -12.374 1.00 97.62 89 PRO A N 1
ATOM 670 C CA . PRO A 1 89 ? 17.496 -0.458 -12.872 1.00 97.62 89 PRO A CA 1
ATOM 671 C C . PRO A 1 89 ? 18.969 -0.170 -12.535 1.00 97.62 89 PRO A C 1
ATOM 673 O O . PRO A 1 89 ? 19.691 0.454 -13.303 1.00 97.62 89 PRO A O 1
ATOM 676 N N . ALA A 1 90 ? 19.422 -0.639 -11.369 1.00 97.50 90 ALA A N 1
ATOM 677 C CA . ALA A 1 90 ? 20.809 -0.584 -10.921 1.00 97.50 90 ALA A CA 1
ATOM 678 C C . ALA A 1 90 ? 21.080 -1.711 -9.911 1.00 97.50 90 ALA A C 1
ATOM 680 O O . ALA A 1 90 ? 20.151 -2.372 -9.433 1.00 97.50 90 ALA A O 1
ATOM 681 N N . ALA A 1 91 ? 22.350 -1.937 -9.567 1.00 96.2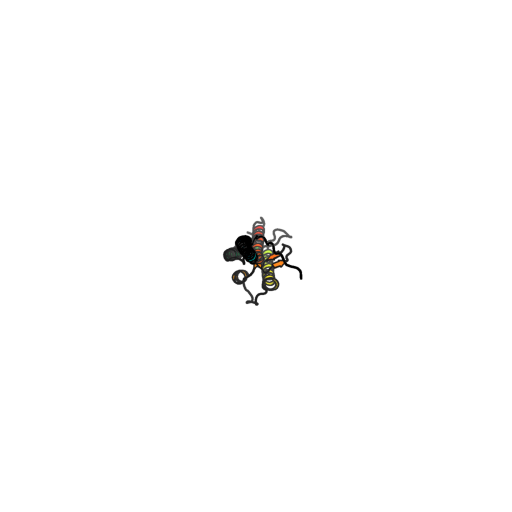5 91 ALA A N 1
ATOM 682 C CA . ALA A 1 91 ? 22.757 -3.016 -8.663 1.00 96.25 91 ALA A CA 1
ATOM 683 C C . ALA A 1 91 ? 22.077 -2.929 -7.280 1.00 96.25 91 ALA A C 1
ATOM 685 O O . ALA A 1 91 ? 21.631 -3.945 -6.738 1.00 96.25 91 ALA A O 1
ATOM 686 N N . ASP A 1 92 ? 21.931 -1.710 -6.757 1.00 96.50 92 ASP A N 1
ATOM 687 C CA . ASP A 1 92 ? 21.337 -1.367 -5.461 1.00 96.50 92 ASP A CA 1
ATOM 688 C C . ASP A 1 92 ? 19.819 -1.113 -5.519 1.00 96.50 92 ASP A C 1
ATOM 690 O O . ASP A 1 92 ? 19.196 -0.809 -4.502 1.00 96.50 92 ASP A O 1
ATOM 694 N N . ARG A 1 93 ? 19.191 -1.266 -6.691 1.00 97.25 93 ARG A N 1
ATOM 695 C CA . ARG A 1 93 ? 17.744 -1.094 -6.874 1.00 97.25 93 ARG A CA 1
ATOM 696 C C . ARG A 1 93 ? 17.035 -2.442 -6.916 1.00 97.25 93 ARG A C 1
ATOM 698 O O . ARG A 1 93 ? 17.582 -3.455 -7.360 1.00 97.25 93 ARG A O 1
ATOM 705 N N . TRP A 1 94 ? 15.800 -2.454 -6.432 1.00 98.31 94 TRP A N 1
ATOM 706 C CA . TRP A 1 94 ? 14.945 -3.636 -6.488 1.00 98.31 94 TRP A CA 1
ATOM 707 C C . TRP A 1 94 ? 14.335 -3.823 -7.876 1.00 98.31 94 TRP A C 1
ATOM 709 O O . TRP A 1 94 ? 14.029 -2.842 -8.556 1.00 98.31 94 TRP A O 1
ATOM 719 N N . SER A 1 95 ? 14.153 -5.084 -8.267 1.00 98.69 95 SER A N 1
ATOM 720 C CA . SER A 1 95 ? 13.314 -5.466 -9.405 1.00 98.69 95 SER A CA 1
ATOM 721 C C . SER A 1 95 ? 11.832 -5.478 -9.027 1.00 98.69 95 SER A C 1
ATOM 723 O O . SER A 1 95 ? 11.484 -5.419 -7.845 1.00 98.69 95 SER A O 1
ATOM 725 N N . VAL A 1 96 ? 10.941 -5.612 -10.015 1.00 98.62 96 VAL A N 1
ATOM 726 C CA . VAL A 1 96 ? 9.500 -5.773 -9.750 1.00 98.62 96 VAL A CA 1
ATOM 727 C C . VAL A 1 96 ? 9.236 -7.012 -8.885 1.00 98.62 96 VAL A C 1
ATOM 729 O O . VAL A 1 96 ? 8.435 -6.943 -7.956 1.00 98.62 96 VAL A O 1
ATOM 732 N N . ALA A 1 97 ? 9.955 -8.114 -9.126 1.00 98.44 97 ALA A N 1
ATOM 733 C CA . ALA A 1 97 ? 9.841 -9.332 -8.323 1.00 98.44 97 ALA A CA 1
ATOM 734 C C . ALA A 1 97 ? 10.227 -9.094 -6.856 1.00 98.44 97 ALA A C 1
ATOM 736 O O . ALA A 1 97 ? 9.478 -9.469 -5.959 1.00 98.44 97 ALA A O 1
ATOM 737 N N . GLN A 1 98 ? 11.340 -8.397 -6.610 1.00 98.56 98 GLN A N 1
ATOM 738 C CA . GLN A 1 98 ? 11.793 -8.081 -5.251 1.00 98.56 98 GLN A CA 1
ATOM 739 C C . GLN A 1 98 ? 10.827 -7.138 -4.523 1.00 98.56 98 GLN A C 1
ATOM 741 O O . GLN A 1 98 ? 10.591 -7.292 -3.327 1.00 98.56 98 GLN A O 1
ATOM 746 N N . VAL A 1 99 ? 10.231 -6.179 -5.241 1.00 98.44 99 VAL A N 1
ATOM 747 C CA . VAL A 1 99 ? 9.189 -5.320 -4.666 1.00 98.44 99 VAL A CA 1
ATOM 748 C C . VAL A 1 99 ? 7.949 -6.141 -4.293 1.00 98.44 99 VAL A C 1
ATOM 750 O O . VAL A 1 99 ? 7.410 -5.951 -3.207 1.00 98.44 99 VAL A O 1
ATOM 753 N N . MET A 1 100 ? 7.511 -7.072 -5.144 1.00 97.88 100 MET A N 1
ATOM 754 C CA . MET A 1 100 ? 6.346 -7.918 -4.853 1.00 97.88 100 MET A CA 1
ATOM 755 C C . MET A 1 100 ? 6.581 -8.895 -3.702 1.00 97.88 100 MET A C 1
ATOM 757 O O . MET A 1 100 ? 5.697 -9.066 -2.866 1.00 97.88 100 MET A O 1
ATOM 761 N N . GLU A 1 101 ? 7.768 -9.496 -3.625 1.00 97.12 101 GLU A N 1
ATOM 762 C CA . GLU A 1 101 ? 8.160 -10.338 -2.491 1.00 97.12 101 GLU A CA 1
ATOM 763 C C . GLU A 1 101 ? 8.129 -9.540 -1.182 1.00 97.12 101 GLU A C 1
ATOM 765 O O . GLU A 1 101 ? 7.590 -10.007 -0.178 1.00 97.12 101 GLU A O 1
ATOM 770 N N . HIS A 1 102 ? 8.622 -8.298 -1.207 1.00 96.56 102 HIS A N 1
ATOM 771 C CA . HIS A 1 102 ? 8.552 -7.411 -0.054 1.00 96.56 102 HIS A CA 1
ATOM 772 C C . HIS A 1 102 ? 7.109 -7.079 0.350 1.00 96.56 102 HIS A C 1
ATOM 774 O O . HIS A 1 102 ? 6.809 -7.113 1.541 1.00 96.56 102 HIS A O 1
ATOM 780 N N . ILE A 1 103 ? 6.219 -6.779 -0.606 1.00 93.69 103 ILE A N 1
ATOM 781 C CA . ILE A 1 103 ? 4.795 -6.539 -0.312 1.00 93.69 103 ILE A CA 1
ATOM 782 C C . ILE A 1 103 ? 4.190 -7.757 0.388 1.00 93.69 103 ILE A C 1
ATOM 784 O O . ILE A 1 103 ? 3.617 -7.609 1.463 1.00 93.69 103 ILE A O 1
ATOM 788 N N . ALA A 1 104 ? 4.367 -8.957 -0.171 1.00 90.88 104 ALA A N 1
ATOM 789 C CA . ALA A 1 104 ? 3.805 -10.178 0.400 1.00 90.88 104 ALA A CA 1
ATOM 790 C C . ALA A 1 104 ? 4.321 -10.441 1.826 1.00 90.88 104 ALA A C 1
ATOM 792 O O . ALA A 1 104 ? 3.531 -10.625 2.751 1.00 90.88 104 ALA A O 1
ATOM 793 N N . ALA A 1 105 ? 5.641 -10.377 2.028 1.00 89.31 105 ALA A N 1
ATOM 794 C CA . ALA A 1 105 ? 6.246 -10.599 3.339 1.00 89.31 105 ALA A CA 1
ATOM 795 C C . ALA A 1 105 ? 5.824 -9.539 4.373 1.00 89.31 105 ALA A C 1
ATOM 797 O O . ALA A 1 105 ? 5.590 -9.860 5.540 1.00 89.31 105 ALA A O 1
ATOM 798 N N . ALA A 1 106 ? 5.715 -8.273 3.960 1.00 87.06 106 ALA A N 1
ATOM 799 C CA . ALA A 1 106 ? 5.279 -7.194 4.836 1.00 87.06 106 ALA A CA 1
ATOM 800 C C . ALA A 1 106 ? 3.801 -7.338 5.214 1.00 87.06 106 ALA A C 1
ATOM 802 O O . ALA A 1 106 ? 3.467 -7.194 6.385 1.00 87.06 106 ALA A O 1
ATOM 803 N N . GLU A 1 107 ? 2.914 -7.660 4.271 1.00 83.12 107 GLU A N 1
ATOM 804 C CA . GLU A 1 107 ? 1.491 -7.852 4.565 1.00 83.12 107 GLU A CA 1
ATOM 805 C C . GLU A 1 107 ? 1.252 -9.047 5.505 1.00 83.12 107 GLU A C 1
ATOM 807 O O . GLU A 1 107 ? 0.443 -8.937 6.430 1.00 83.12 107 GLU A O 1
ATOM 812 N N . ASP A 1 108 ? 2.002 -10.144 5.361 1.00 82.75 108 ASP A N 1
ATOM 813 C CA . ASP A 1 108 ? 1.957 -11.278 6.298 1.00 82.75 108 ASP A CA 1
ATOM 814 C C . ASP A 1 108 ? 2.445 -10.893 7.702 1.00 82.75 108 ASP A C 1
ATOM 816 O O . ASP A 1 108 ? 1.829 -11.245 8.721 1.00 82.75 108 ASP A O 1
ATOM 820 N N . PHE A 1 109 ? 3.526 -10.114 7.777 1.00 81.81 109 PHE A N 1
ATOM 821 C CA . PHE A 1 109 ? 4.016 -9.568 9.038 1.00 81.81 109 PHE A CA 1
ATOM 822 C C . PHE A 1 109 ? 2.979 -8.646 9.693 1.00 81.81 109 PHE A C 1
ATOM 824 O O . PHE A 1 109 ? 2.700 -8.771 10.888 1.00 81.81 109 PHE A O 1
ATOM 831 N N . LEU A 1 110 ? 2.349 -7.764 8.914 1.00 77.75 110 LEU A N 1
ATOM 832 C CA . LEU A 1 110 ? 1.337 -6.833 9.408 1.00 77.75 110 LEU A CA 1
ATOM 833 C C . LEU A 1 110 ? 0.080 -7.574 9.886 1.00 77.75 110 LEU A C 1
ATOM 835 O O . LEU A 1 110 ? -0.454 -7.230 10.939 1.00 77.75 110 LEU A O 1
ATOM 839 N N . ARG A 1 111 ? -0.353 -8.640 9.198 1.00 74.62 111 ARG A N 1
ATOM 840 C CA . ARG A 1 111 ? -1.433 -9.524 9.684 1.00 74.62 111 ARG A CA 1
ATOM 841 C C . ARG A 1 111 ? -1.087 -10.166 11.022 1.00 74.62 111 ARG A C 1
ATOM 843 O O . ARG A 1 111 ? -1.943 -10.245 11.903 1.00 74.62 111 ARG A O 1
ATOM 850 N N . THR A 1 112 ? 0.156 -10.612 11.182 1.00 76.81 112 THR A N 1
ATOM 851 C CA . THR A 1 112 ? 0.624 -11.221 12.433 1.00 76.81 112 THR A CA 1
ATOM 852 C C . THR A 1 112 ? 0.621 -10.204 13.572 1.00 76.81 112 THR A C 1
ATOM 854 O O . THR A 1 112 ? 0.059 -10.474 14.632 1.00 76.81 112 THR A O 1
ATOM 857 N N . LEU A 1 113 ? 1.147 -8.997 13.342 1.00 75.88 113 LEU A N 1
ATOM 858 C CA . LEU A 1 113 ? 1.103 -7.917 14.331 1.00 75.88 113 LEU A CA 1
ATOM 859 C C . LEU A 1 113 ? -0.326 -7.518 14.693 1.00 75.88 113 LEU A C 1
ATOM 861 O O . LEU A 1 113 ? -0.627 -7.361 15.877 1.00 75.88 113 LEU A O 1
ATOM 865 N N . ALA A 1 114 ? -1.209 -7.398 13.697 1.00 70.38 114 ALA A N 1
ATOM 866 C CA . ALA A 1 114 ? -2.616 -7.125 13.939 1.00 70.38 114 ALA A CA 1
ATOM 867 C C . ALA A 1 114 ? -3.198 -8.199 14.863 1.00 70.38 114 ALA A C 1
ATOM 869 O O . ALA A 1 114 ? -3.714 -7.867 15.923 1.00 70.38 114 ALA A O 1
ATOM 870 N N . LYS A 1 115 ? -3.013 -9.484 14.541 1.00 69.81 115 LYS A N 1
ATOM 871 C CA . LYS A 1 115 ? -3.503 -10.605 15.352 1.00 69.81 115 LYS A CA 1
ATOM 872 C C . LYS A 1 115 ? -2.970 -10.601 16.790 1.00 69.81 115 LYS A C 1
ATOM 874 O O . LYS A 1 115 ? -3.726 -10.874 17.714 1.00 69.81 115 LYS A O 1
ATOM 879 N N . GLU A 1 116 ? -1.681 -10.339 16.984 1.00 72.88 116 GLU A N 1
ATOM 880 C CA . GLU A 1 116 ? -1.019 -10.541 18.280 1.00 72.88 116 GLU A CA 1
ATOM 881 C C . GLU A 1 116 ? -1.014 -9.315 19.193 1.00 72.88 116 GLU A C 1
ATOM 883 O O . GLU A 1 116 ? -0.992 -9.455 20.416 1.00 72.88 116 GLU A O 1
ATOM 888 N N . LYS A 1 117 ? -0.946 -8.115 18.613 1.00 64.88 117 LYS A N 1
ATOM 889 C CA . LYS A 1 117 ? -0.685 -6.870 19.352 1.00 64.88 117 LYS A CA 1
ATOM 890 C C . LYS A 1 117 ? -1.854 -5.899 19.319 1.00 64.88 117 LYS A C 1
ATOM 892 O O . LYS A 1 117 ? -1.962 -5.070 20.215 1.00 64.88 117 LYS A O 1
ATOM 897 N N . VAL A 1 118 ? -2.714 -6.011 18.311 1.00 64.81 118 VAL A N 1
ATOM 898 C CA . VAL A 1 118 ? -3.831 -5.087 18.083 1.00 64.81 118 VAL A CA 1
ATOM 899 C C . VAL A 1 118 ? -5.177 -5.777 18.343 1.00 64.81 118 VAL A C 1
ATOM 901 O O . VAL A 1 118 ? -6.077 -5.191 18.930 1.00 64.81 118 VAL A O 1
ATOM 904 N N . MET A 1 119 ? -5.309 -7.051 17.970 1.00 60.88 119 MET A N 1
ATOM 905 C CA . MET A 1 119 ? -6.537 -7.845 17.997 1.00 60.88 119 MET A CA 1
ATOM 906 C C . MET A 1 119 ? -6.604 -8.793 19.195 1.00 60.88 119 MET A C 1
ATOM 908 O O . MET A 1 119 ? -6.799 -9.994 19.022 1.00 60.88 119 MET A O 1
ATOM 912 N N . SER A 1 120 ? -6.561 -8.280 20.424 1.00 56.44 120 SER A N 1
ATOM 913 C CA . SER A 1 120 ? -6.855 -9.081 21.632 1.00 56.44 120 SER A CA 1
ATOM 914 C C . SER A 1 120 ? -8.327 -9.573 21.720 1.00 56.44 120 SER A C 1
ATOM 916 O O . SER A 1 120 ? -8.848 -9.789 22.811 1.00 56.44 120 SER A O 1
ATOM 918 N N . ALA A 1 121 ? -9.019 -9.725 20.585 1.00 46.31 121 ALA A N 1
ATOM 919 C CA . ALA A 1 121 ? -10.359 -10.278 20.393 1.00 46.31 121 ALA A CA 1
ATOM 920 C C . ALA A 1 121 ? -10.261 -11.784 20.051 1.00 46.31 121 ALA A C 1
ATOM 922 O O . ALA A 1 121 ? -9.222 -12.214 19.543 1.00 46.31 121 ALA A O 1
ATOM 923 N N . PRO A 1 122 ? -11.296 -12.614 20.313 1.00 46.69 122 PRO A N 1
ATOM 924 C CA . PRO A 1 122 ? -11.181 -14.062 20.164 1.00 46.69 122 PRO A CA 1
ATOM 925 C C . PRO A 1 122 ? -10.722 -14.424 18.753 1.00 46.69 122 PRO A C 1
ATOM 927 O O . PRO A 1 122 ? -11.184 -13.845 17.765 1.00 46.69 122 PRO A O 1
ATOM 930 N N . ALA A 1 123 ? -9.781 -15.369 18.698 1.00 40.81 123 ALA A N 1
ATOM 931 C CA . ALA A 1 123 ? -9.174 -15.876 17.481 1.00 40.81 123 ALA A CA 1
ATOM 932 C C . ALA A 1 123 ? -10.266 -16.270 16.482 1.00 40.81 123 ALA A C 1
ATOM 934 O O . ALA A 1 123 ? -10.885 -17.321 16.602 1.00 40.81 123 ALA A O 1
ATOM 935 N N . GLY A 1 124 ? -10.531 -15.398 15.515 1.00 46.28 124 GLY A N 1
ATOM 936 C CA . GLY A 1 124 ? -11.310 -15.773 14.346 1.00 46.28 124 GLY A CA 1
ATOM 937 C C . GLY A 1 124 ? -10.395 -16.329 13.271 1.00 46.28 124 GLY A C 1
ATOM 938 O O . GLY A 1 124 ? -9.198 -16.033 13.251 1.00 46.28 124 GLY A O 1
ATOM 939 N N . GLU A 1 125 ? -11.028 -17.132 12.426 1.00 41.69 125 GLU A N 1
ATOM 940 C CA . GLU A 1 125 ? -10.497 -17.985 11.366 1.00 41.69 125 GLU A CA 1
ATOM 941 C C . GLU A 1 125 ? -9.161 -17.532 10.736 1.00 41.69 125 GLU A C 1
ATOM 943 O O . GLU A 1 125 ? -8.995 -16.351 10.395 1.00 41.69 125 GLU A O 1
ATOM 948 N N . PRO A 1 126 ? -8.211 -18.467 10.529 1.00 40.56 126 PRO A N 1
ATOM 949 C CA . PRO A 1 126 ? -7.024 -18.230 9.714 1.00 40.56 126 PRO A CA 1
ATOM 950 C C . PRO A 1 126 ? -7.416 -17.645 8.351 1.00 40.56 126 PRO A C 1
ATOM 952 O O . PRO A 1 126 ? -8.242 -18.213 7.643 1.00 40.56 126 PRO A O 1
ATOM 955 N N . GLY A 1 127 ? -6.815 -16.514 7.978 1.00 47.88 127 GLY A N 1
ATOM 956 C CA . GLY A 1 127 ? -7.031 -15.899 6.666 1.00 47.88 127 GLY A CA 1
ATOM 957 C C . GLY A 1 127 ? -8.056 -14.764 6.607 1.00 47.88 127 GLY A C 1
ATOM 958 O O . GLY A 1 127 ? -8.393 -14.353 5.500 1.00 47.88 127 GLY A O 1
ATOM 959 N N . ARG A 1 128 ? -8.529 -14.209 7.738 1.00 55.22 128 ARG A N 1
ATOM 960 C CA . ARG A 1 128 ? -9.319 -12.962 7.683 1.00 55.22 128 ARG A CA 1
ATOM 961 C C . ARG A 1 128 ? -8.529 -11.859 6.974 1.00 55.22 128 ARG A C 1
ATOM 963 O O . ARG A 1 128 ? -7.406 -11.520 7.365 1.00 55.22 128 ARG A O 1
ATOM 970 N N . ALA A 1 129 ? -9.124 -11.330 5.910 1.00 70.50 129 ALA A N 1
ATOM 971 C CA . ALA A 1 129 ? -8.545 -10.260 5.120 1.00 70.50 129 ALA A CA 1
ATOM 972 C C . ALA A 1 129 ? -8.448 -8.981 5.982 1.00 70.50 129 ALA A C 1
ATOM 974 O O . ALA A 1 129 ? -9.140 -8.848 6.996 1.00 70.50 129 ALA A O 1
ATOM 975 N N . THR A 1 130 ? -7.583 -8.030 5.619 1.00 79.56 130 THR A N 1
ATOM 976 C CA . THR A 1 130 ? -7.421 -6.772 6.388 1.00 79.56 130 THR A CA 1
ATOM 977 C C . THR A 1 130 ? -8.744 -5.989 6.414 1.00 79.56 130 THR A C 1
ATOM 979 O O . THR A 1 130 ? -9.092 -5.314 7.381 1.00 79.56 130 THR A O 1
ATOM 982 N N . GLU A 1 131 ? -9.535 -6.175 5.365 1.00 85.31 131 GLU A N 1
ATOM 983 C CA . GLU A 1 131 ? -10.892 -5.702 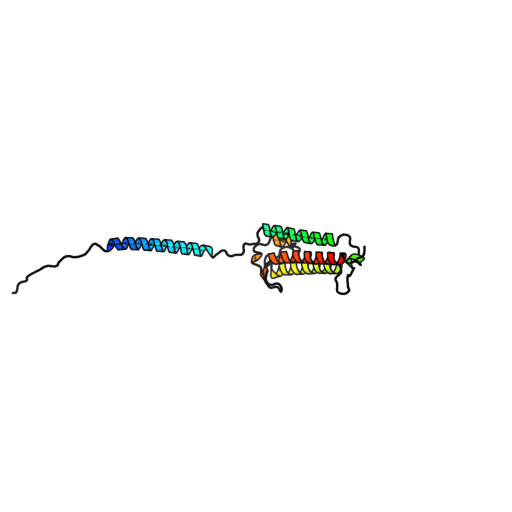5.160 1.00 85.31 131 GLU A CA 1
ATOM 984 C C . GLU A 1 131 ? -11.881 -6.292 6.177 1.00 85.31 131 GLU A C 1
ATOM 986 O O . GLU A 1 131 ? -12.748 -5.576 6.680 1.00 85.31 131 GLU A O 1
ATOM 991 N N . ASP A 1 132 ? -11.764 -7.579 6.511 1.00 82.88 132 ASP A N 1
ATOM 992 C CA . ASP A 1 132 ? -12.644 -8.230 7.490 1.00 82.88 132 ASP A CA 1
ATOM 993 C C . ASP A 1 132 ? -12.359 -7.727 8.901 1.00 82.88 132 ASP A C 1
ATOM 995 O O . ASP A 1 132 ? -13.284 -7.523 9.694 1.00 82.88 132 ASP A O 1
ATOM 999 N N . PHE A 1 133 ? -11.081 -7.491 9.204 1.00 80.19 133 PHE A N 1
ATOM 1000 C CA . PHE A 1 133 ? -10.670 -6.856 10.449 1.00 80.19 133 PHE A CA 1
ATOM 1001 C C . PHE A 1 133 ? -11.305 -5.467 10.588 1.00 80.19 133 PHE A C 1
ATOM 1003 O O . PHE A 1 133 ? -12.027 -5.209 11.550 1.00 80.19 133 PHE A O 1
ATOM 1010 N N . LEU A 1 134 ? -11.144 -4.616 9.573 1.00 86.38 134 LEU A N 1
ATOM 1011 C CA . LEU A 1 134 ? -11.723 -3.272 9.543 1.00 86.38 134 LEU A CA 1
ATOM 1012 C C . LEU A 1 134 ? -13.257 -3.274 9.714 1.00 86.38 134 LEU A C 1
ATOM 1014 O O . LEU A 1 134 ? -13.818 -2.428 10.415 1.00 86.38 134 LEU A O 1
ATOM 1018 N N . LYS A 1 135 ? -13.953 -4.240 9.102 1.00 86.12 135 LYS A N 1
ATOM 1019 C CA . LYS A 1 135 ? -15.418 -4.365 9.193 1.00 86.12 135 LYS A CA 1
ATOM 1020 C C . LYS A 1 135 ? -15.890 -4.840 10.565 1.00 86.12 135 LYS A C 1
ATOM 1022 O O . LYS A 1 135 ? -16.866 -4.304 11.085 1.00 86.12 135 LYS A O 1
ATOM 1027 N N . SER A 1 136 ? -15.234 -5.851 11.132 1.00 81.19 136 SER A N 1
ATOM 1028 C CA . SER A 1 136 ? -15.765 -6.606 12.276 1.00 81.19 136 SER A CA 1
ATOM 1029 C C . SER A 1 136 ? -15.229 -6.176 13.640 1.00 81.19 136 SER A C 1
ATOM 1031 O O . SER A 1 136 ? -15.797 -6.584 14.653 1.00 81.19 136 SER A O 1
ATOM 1033 N N . THR A 1 137 ? -14.186 -5.345 13.690 1.00 78.19 137 THR A N 1
ATOM 1034 C CA . THR A 1 137 ? -13.587 -4.918 14.958 1.00 78.19 137 THR A CA 1
ATOM 1035 C C . THR A 1 137 ? -14.205 -3.609 15.473 1.00 78.19 137 THR A C 1
ATOM 1037 O O . THR A 1 137 ? -14.171 -2.593 14.767 1.00 78.19 137 THR A O 1
ATOM 1040 N N . PRO A 1 138 ? -14.786 -3.613 16.688 1.00 81.81 138 PRO A N 1
ATOM 1041 C CA . PRO A 1 138 ? -15.130 -2.400 17.426 1.00 81.81 138 PRO A CA 1
ATOM 1042 C C . PRO A 1 138 ? -13.924 -1.876 18.221 1.00 81.81 138 PRO A C 1
ATOM 1044 O O . PRO A 1 138 ? -12.981 -2.623 18.478 1.00 81.81 138 PRO A O 1
ATOM 1047 N N . GLY A 1 139 ? -13.969 -0.614 18.647 1.00 85.19 139 GLY A N 1
ATOM 1048 C CA . GLY A 1 139 ? -12.972 -0.028 19.552 1.00 85.19 139 GLY A CA 1
ATOM 1049 C C . GLY A 1 139 ? -11.574 0.074 18.943 1.00 85.19 139 GLY A C 1
ATOM 1050 O O . GLY A 1 139 ? -10.576 0.018 19.654 1.00 85.19 139 GLY A O 1
ATOM 1051 N N . MET A 1 140 ? -11.463 0.205 17.618 1.00 86.12 140 MET A N 1
ATOM 1052 C CA . MET A 1 140 ? -10.161 0.197 16.928 1.00 86.12 140 MET A CA 1
ATOM 1053 C C . MET A 1 140 ? -9.234 1.325 17.414 1.00 86.12 140 MET A C 1
ATOM 1055 O O . MET A 1 140 ? -8.017 1.158 17.447 1.00 86.12 140 MET A O 1
ATOM 1059 N N . ARG A 1 141 ? -9.816 2.449 17.848 1.00 89.31 141 ARG A N 1
ATOM 1060 C CA . ARG A 1 141 ? -9.095 3.596 18.419 1.00 89.31 141 ARG A CA 1
ATOM 1061 C C . ARG A 1 141 ? -8.498 3.318 19.809 1.00 89.31 141 ARG A C 1
ATOM 1063 O O . ARG A 1 141 ? -7.575 4.016 20.214 1.00 89.31 141 ARG A O 1
ATOM 1070 N N . ASP A 1 142 ? -8.983 2.301 20.522 1.00 85.94 142 ASP A N 1
ATOM 1071 C CA . ASP A 1 142 ? -8.509 1.944 21.869 1.00 85.94 142 ASP A CA 1
ATOM 1072 C C . ASP A 1 142 ? -7.283 1.012 21.833 1.00 85.94 142 ASP A C 1
ATOM 1074 O O . ASP A 1 142 ? -6.577 0.841 22.830 1.00 85.94 142 ASP A O 1
ATOM 1078 N N . HIS A 1 143 ? -7.001 0.414 20.674 1.00 82.62 143 HIS A N 1
ATOM 1079 C CA . HIS A 1 143 ? -5.908 -0.530 20.473 1.00 82.62 143 HIS A CA 1
ATOM 1080 C C . HIS A 1 143 ? -4.693 0.170 19.867 1.00 82.62 143 HIS A C 1
ATOM 1082 O O . HIS A 1 143 ? -4.540 0.217 18.649 1.00 82.62 143 HIS A O 1
ATOM 1088 N N . VAL A 1 144 ? -3.823 0.704 20.726 1.00 86.00 144 VAL A N 1
ATOM 1089 C CA . VAL A 1 144 ? -2.641 1.477 20.319 1.00 86.00 144 VAL A CA 1
ATOM 1090 C C . VAL A 1 144 ? -1.360 0.671 20.505 1.00 86.00 144 VAL A C 1
ATOM 1092 O O . VAL A 1 144 ? -1.113 0.118 21.577 1.00 86.00 144 VAL A O 1
ATOM 1095 N N . MET A 1 145 ? -0.509 0.660 19.480 1.00 82.31 145 MET A N 1
ATOM 1096 C CA . MET A 1 145 ? 0.853 0.139 19.550 1.00 82.31 145 MET A CA 1
ATOM 1097 C C . MET A 1 145 ? 1.892 1.256 19.422 1.00 82.31 145 MET A C 1
ATOM 1099 O O . MET A 1 145 ? 1.703 2.230 18.694 1.00 82.31 145 MET A O 1
ATOM 1103 N N . GLU A 1 146 ? 3.019 1.097 20.111 1.00 86.75 146 GLU A N 1
ATOM 1104 C CA . GLU A 1 146 ? 4.202 1.929 19.890 1.00 86.75 146 GLU A CA 1
ATOM 1105 C C . GLU A 1 146 ? 4.928 1.456 18.627 1.00 86.75 146 GLU A C 1
ATOM 1107 O O . GLU A 1 146 ? 5.114 0.255 18.409 1.00 86.75 146 GLU A O 1
ATOM 1112 N N . SER A 1 147 ? 5.372 2.397 17.800 1.00 82.25 147 SER A N 1
ATOM 1113 C CA . SER A 1 147 ? 6.162 2.113 16.606 1.00 82.25 147 SER A CA 1
ATOM 1114 C C . SER A 1 147 ? 7.262 3.164 16.424 1.00 82.25 147 SER A C 1
ATOM 1116 O O . SER A 1 147 ? 7.175 4.253 16.996 1.00 82.25 147 SER A O 1
ATOM 1118 N N . PRO A 1 148 ? 8.275 2.908 15.577 1.00 85.81 148 PRO A N 1
ATOM 1119 C CA . PRO A 1 148 ? 9.246 3.936 15.194 1.00 85.81 148 PRO A CA 1
ATOM 1120 C C . PRO A 1 148 ? 8.620 5.190 14.556 1.00 85.81 148 PRO A C 1
ATOM 1122 O O . PRO A 1 148 ? 9.258 6.237 14.528 1.00 85.81 148 PRO A O 1
ATOM 1125 N N . MET A 1 149 ? 7.384 5.096 14.050 1.00 82.12 149 MET A N 1
ATOM 1126 C CA . MET A 1 149 ? 6.624 6.212 13.469 1.00 82.12 149 MET A CA 1
ATOM 1127 C C . MET A 1 149 ? 5.764 6.951 14.508 1.00 82.12 149 MET A C 1
ATOM 1129 O O . MET A 1 149 ? 5.024 7.865 14.155 1.00 82.12 149 MET A O 1
ATOM 1133 N N . GLY A 1 150 ? 5.866 6.572 15.784 1.00 89.31 150 GLY A N 1
ATOM 1134 C CA . GLY A 1 150 ? 5.001 7.033 16.863 1.00 89.31 150 GLY A CA 1
ATOM 1135 C C . GLY A 1 150 ? 3.918 6.015 17.215 1.00 89.31 150 GLY A C 1
ATOM 1136 O O . GLY A 1 150 ? 3.941 4.864 16.769 1.00 89.31 150 GLY A O 1
ATOM 1137 N N . LYS A 1 151 ? 2.974 6.447 18.050 1.00 89.81 151 LYS A N 1
ATOM 1138 C CA . LYS A 1 151 ? 1.803 5.653 18.427 1.00 89.81 151 LYS A CA 1
ATOM 1139 C C . LYS A 1 151 ? 0.883 5.478 17.224 1.00 89.81 151 LYS A C 1
ATOM 1141 O O . LYS A 1 151 ? 0.597 6.460 16.548 1.00 89.81 151 LYS A O 1
ATOM 1146 N N . LEU A 1 152 ? 0.435 4.249 16.995 1.00 88.69 152 LEU A N 1
ATOM 1147 C CA . LEU A 1 152 ? -0.531 3.904 15.956 1.00 88.69 152 LEU A CA 1
ATOM 1148 C C . LEU A 1 152 ? -1.681 3.125 16.580 1.00 88.69 152 LEU A C 1
ATOM 1150 O O . LEU A 1 152 ? -1.445 2.090 17.209 1.00 88.69 152 LEU A O 1
ATOM 1154 N N . ASP A 1 153 ? -2.906 3.611 16.404 1.00 89.69 153 ASP A N 1
ATOM 1155 C CA . ASP A 1 153 ? -4.105 2.836 16.713 1.00 89.69 153 ASP A CA 1
ATOM 1156 C C . ASP A 1 153 ? -4.394 1.767 15.636 1.00 89.69 153 ASP A C 1
ATOM 1158 O O . ASP A 1 153 ? -3.766 1.728 14.572 1.00 89.69 153 ASP A O 1
ATOM 1162 N N . ALA A 1 154 ? -5.337 0.860 15.897 1.00 86.44 154 ALA A N 1
ATOM 1163 C CA . ALA A 1 154 ? -5.643 -0.235 14.980 1.00 86.44 154 ALA A CA 1
ATOM 1164 C C . ALA A 1 154 ? -6.140 0.236 13.609 1.00 86.44 154 ALA A C 1
ATOM 1166 O O . ALA A 1 154 ? -5.923 -0.438 12.601 1.00 86.44 154 ALA A O 1
ATOM 1167 N N . TYR A 1 155 ? -6.846 1.364 13.565 1.00 90.25 155 TYR A N 1
ATOM 1168 C CA . TYR A 1 155 ? -7.352 1.939 12.327 1.00 90.25 155 TYR A CA 1
ATOM 1169 C C . TYR A 1 155 ? -6.226 2.592 11.532 1.00 90.25 155 TYR A C 1
ATOM 1171 O O . TYR A 1 155 ? -6.097 2.351 10.332 1.00 90.25 155 TYR A O 1
ATOM 1179 N N . GLU A 1 156 ? -5.353 3.336 12.203 1.00 91.81 156 GLU A N 1
ATOM 1180 C CA . GLU A 1 156 ? -4.139 3.893 11.610 1.00 91.81 156 GLU A CA 1
ATOM 1181 C C . GLU A 1 156 ? -3.213 2.790 11.080 1.00 91.81 156 GLU A C 1
ATOM 1183 O O . GLU A 1 156 ? -2.635 2.929 10.002 1.00 91.81 156 GLU A O 1
ATOM 1188 N N . PHE A 1 157 ? -3.141 1.648 11.767 1.00 87.88 157 PHE A N 1
ATOM 1189 C CA . PHE A 1 157 ? -2.414 0.474 11.290 1.00 87.88 157 PHE A CA 1
ATOM 1190 C C . PHE A 1 157 ? -3.009 -0.106 9.995 1.00 87.88 157 PHE A C 1
ATOM 1192 O O . PHE A 1 157 ? -2.269 -0.474 9.084 1.00 87.88 157 PHE A O 1
ATOM 1199 N N . VAL A 1 158 ? -4.338 -0.148 9.856 1.00 88.50 158 VAL A N 1
ATOM 1200 C CA . VAL A 1 158 ? -4.984 -0.556 8.593 1.00 88.50 158 VAL A CA 1
ATOM 1201 C C . VAL A 1 158 ? -4.653 0.418 7.460 1.00 88.50 158 VAL A C 1
ATOM 1203 O O . VAL A 1 158 ? -4.357 -0.011 6.343 1.00 88.50 158 VAL A O 1
ATOM 1206 N N . LEU A 1 159 ? -4.653 1.725 7.737 1.00 92.44 159 LEU A N 1
ATOM 1207 C CA . LEU A 1 159 ? -4.256 2.730 6.748 1.00 92.44 159 LEU A CA 1
ATOM 1208 C C . LEU A 1 159 ? -2.785 2.583 6.337 1.00 92.44 159 LEU A C 1
ATOM 1210 O O . LEU A 1 159 ? -2.464 2.768 5.163 1.00 92.44 159 LEU A O 1
ATOM 1214 N N . LEU A 1 160 ? -1.908 2.204 7.270 1.00 90.19 160 LEU A N 1
ATOM 1215 C CA . LEU A 1 160 ? -0.502 1.919 6.988 1.00 90.19 160 LEU A CA 1
ATOM 1216 C C . LEU A 1 160 ? -0.342 0.758 5.996 1.00 90.19 160 LEU A C 1
ATOM 1218 O O . LEU A 1 160 ? 0.468 0.875 5.079 1.00 90.19 160 LEU A O 1
ATOM 1222 N N . VAL A 1 161 ? -1.121 -0.323 6.140 1.00 89.19 161 VAL A N 1
ATOM 1223 C CA . VAL A 1 161 ? -1.115 -1.450 5.185 1.00 89.19 161 VAL A CA 1
ATOM 1224 C C . VAL A 1 161 ? -1.432 -0.945 3.775 1.00 89.19 161 VAL A C 1
ATOM 1226 O O . VAL A 1 161 ? -0.665 -1.184 2.848 1.00 89.19 161 VAL A O 1
ATOM 1229 N N . ALA A 1 162 ? -2.513 -0.176 3.612 1.00 92.25 162 ALA A N 1
ATOM 1230 C CA . ALA A 1 1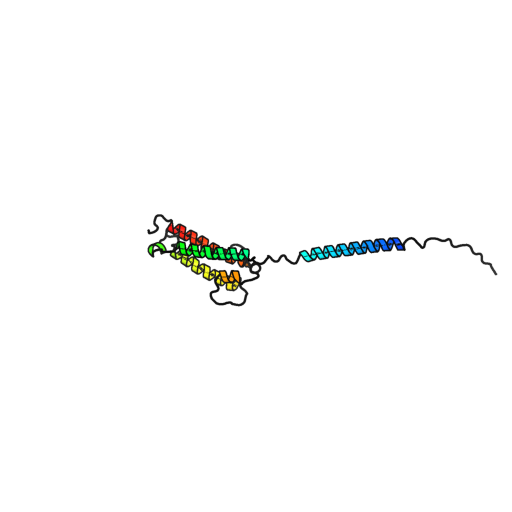62 ? -2.888 0.362 2.304 1.00 92.25 162 ALA A CA 1
ATOM 1231 C C . ALA A 1 162 ? -1.811 1.304 1.726 1.00 92.25 162 ALA A C 1
ATOM 1233 O O . ALA A 1 162 ? -1.451 1.195 0.550 1.00 92.25 162 ALA A O 1
ATOM 1234 N N . ALA A 1 163 ? -1.267 2.202 2.552 1.00 94.62 163 ALA A N 1
ATOM 1235 C CA . ALA A 1 163 ? -0.232 3.151 2.146 1.00 94.62 163 ALA A CA 1
ATOM 1236 C C . ALA A 1 163 ? 1.088 2.465 1.754 1.00 94.62 163 ALA A C 1
ATOM 1238 O O . ALA A 1 163 ? 1.775 2.919 0.833 1.00 94.62 163 ALA A O 1
ATOM 1239 N N . HIS A 1 164 ? 1.437 1.358 2.414 1.00 93.62 164 HIS A N 1
ATOM 1240 C CA . HIS A 1 164 ? 2.600 0.537 2.076 1.00 93.62 164 HIS A CA 1
ATOM 1241 C C . HIS A 1 164 ? 2.474 -0.046 0.664 1.00 93.62 164 HIS A C 1
ATOM 1243 O O . HIS A 1 164 ? 3.348 0.207 -0.177 1.00 93.62 164 HIS A O 1
ATOM 1249 N N . SER A 1 165 ? 1.351 -0.705 0.353 1.00 93.81 165 SER A N 1
ATOM 1250 C CA . SER A 1 165 ? 1.089 -1.241 -0.989 1.00 93.81 165 SER A CA 1
ATOM 1251 C C . SER A 1 165 ? 1.079 -0.119 -2.040 1.00 93.81 165 SER A C 1
ATOM 1253 O O . SER A 1 165 ? 1.618 -0.286 -3.140 1.00 93.81 165 SER A O 1
ATOM 1255 N N . GLU A 1 166 ? 0.551 1.070 -1.713 1.00 97.06 166 GLU A N 1
ATOM 1256 C CA . GLU A 1 166 ? 0.597 2.231 -2.613 1.00 97.06 166 GLU A CA 1
ATOM 1257 C C . GLU A 1 166 ? 2.034 2.691 -2.906 1.00 97.06 166 GLU A C 1
ATOM 1259 O O . GLU A 1 166 ? 2.392 2.895 -4.073 1.00 97.06 166 GLU A O 1
ATOM 1264 N N . ARG A 1 167 ? 2.887 2.846 -1.882 1.00 97.75 167 ARG A N 1
ATOM 1265 C CA . ARG A 1 167 ? 4.282 3.261 -2.100 1.00 97.75 167 ARG A CA 1
ATOM 1266 C C . ARG A 1 167 ? 4.995 2.271 -3.000 1.00 97.75 167 ARG A C 1
ATOM 1268 O O . ARG A 1 167 ? 5.708 2.695 -3.916 1.00 97.75 167 ARG A O 1
ATOM 1275 N N . HIS A 1 168 ? 4.852 0.978 -2.732 1.00 98.12 168 HIS A N 1
ATOM 1276 C CA . HIS A 1 168 ? 5.553 -0.047 -3.497 1.00 98.12 168 HIS A CA 1
ATOM 1277 C C . HIS A 1 168 ? 4.988 -0.204 -4.909 1.00 98.12 168 HIS A C 1
ATOM 1279 O O . HIS A 1 168 ? 5.757 -0.422 -5.841 1.00 98.12 168 HIS A O 1
ATOM 1285 N N . THR A 1 169 ? 3.702 0.078 -5.125 1.00 98.31 169 THR A N 1
ATOM 1286 C CA . THR A 1 169 ? 3.167 0.250 -6.484 1.00 98.31 169 THR A CA 1
ATOM 1287 C C . THR A 1 169 ? 3.900 1.365 -7.232 1.00 98.31 169 THR A C 1
ATOM 1289 O O . THR A 1 169 ? 4.319 1.173 -8.373 1.00 98.31 169 THR A O 1
ATOM 1292 N N . LYS A 1 170 ? 4.120 2.523 -6.591 1.00 98.38 170 LYS A N 1
ATOM 1293 C CA . LYS A 1 170 ? 4.901 3.619 -7.196 1.00 98.38 170 LYS A CA 1
ATOM 1294 C C . LYS A 1 170 ? 6.333 3.182 -7.504 1.00 98.38 170 LYS A C 1
ATOM 1296 O O . LYS A 1 170 ? 6.841 3.509 -8.567 1.00 98.38 170 LYS A O 1
ATOM 1301 N N . GLN A 1 171 ? 6.945 2.368 -6.645 1.00 98.38 171 GLN A N 1
ATOM 1302 C CA . GLN A 1 171 ? 8.272 1.802 -6.902 1.00 98.38 171 GLN A CA 1
ATOM 1303 C C . GLN A 1 171 ? 8.285 0.871 -8.127 1.00 98.38 171 GLN A C 1
ATOM 1305 O O . GLN A 1 171 ? 9.212 0.941 -8.927 1.00 98.38 171 GLN A O 1
ATOM 1310 N N . ILE A 1 172 ? 7.256 0.038 -8.318 1.00 98.56 172 ILE A N 1
ATOM 1311 C CA . ILE A 1 172 ? 7.108 -0.792 -9.528 1.00 98.56 172 ILE A CA 1
ATOM 1312 C C . ILE A 1 172 ? 6.997 0.097 -10.771 1.00 98.56 172 ILE A C 1
ATOM 1314 O O . ILE A 1 172 ? 7.636 -0.171 -11.787 1.00 98.56 172 ILE A O 1
ATOM 1318 N N . ILE A 1 173 ? 6.215 1.175 -10.692 1.00 98.38 173 ILE A N 1
ATOM 1319 C CA . ILE A 1 173 ? 6.072 2.142 -11.787 1.00 98.38 173 ILE A CA 1
ATOM 1320 C C . ILE A 1 173 ? 7.414 2.824 -12.096 1.00 98.38 173 ILE A C 1
ATOM 1322 O O . ILE A 1 173 ? 7.762 2.947 -13.266 1.00 98.38 173 ILE A O 1
ATOM 1326 N N . GLU A 1 174 ? 8.193 3.206 -11.078 1.00 98.25 174 GLU A N 1
ATOM 1327 C CA . GLU A 1 174 ? 9.547 3.756 -11.246 1.00 98.25 174 GLU A CA 1
ATOM 1328 C C . GLU A 1 174 ? 10.479 2.768 -11.973 1.00 98.25 174 GLU A C 1
ATOM 1330 O O . GLU A 1 174 ? 11.195 3.175 -12.882 1.00 98.25 174 GLU A O 1
ATOM 1335 N N . VAL A 1 175 ? 10.449 1.472 -11.625 1.00 98.38 175 VAL A N 1
ATOM 1336 C CA . VAL A 1 175 ? 11.250 0.429 -12.305 1.00 98.38 175 VAL A CA 1
ATOM 1337 C C . VAL A 1 175 ? 10.857 0.300 -13.779 1.00 98.38 175 VAL A C 1
ATOM 1339 O O . VAL A 1 175 ? 11.724 0.233 -14.645 1.00 98.38 175 VAL A O 1
ATOM 1342 N N . LYS A 1 176 ? 9.552 0.300 -14.074 1.00 98.00 176 LYS A N 1
ATOM 1343 C CA . LYS A 1 176 ? 9.016 0.196 -15.444 1.00 98.00 176 LYS A CA 1
ATOM 1344 C C . LYS A 1 176 ? 9.293 1.432 -16.302 1.00 98.00 176 LYS A C 1
ATOM 1346 O O . LYS A 1 176 ? 9.240 1.345 -17.524 1.00 98.00 176 LYS A O 1
ATOM 1351 N N . ALA A 1 177 ? 9.530 2.578 -15.669 1.00 98.06 177 ALA A N 1
ATOM 1352 C CA . ALA A 1 177 ? 9.860 3.827 -16.344 1.00 98.06 177 ALA A CA 1
ATOM 1353 C C . ALA A 1 177 ? 11.351 3.937 -16.710 1.00 98.06 177 ALA A C 1
ATOM 1355 O O . ALA A 1 177 ? 11.738 4.913 -17.355 1.00 98.06 177 ALA A O 1
ATOM 1356 N N . ASP A 1 178 ? 12.187 2.970 -16.309 1.00 98.31 178 ASP A N 1
ATOM 1357 C CA . ASP A 1 178 ? 13.603 2.963 -16.668 1.00 98.31 178 ASP A CA 1
ATOM 1358 C C . ASP A 1 178 ? 13.785 2.864 -18.198 1.00 98.31 178 ASP A C 1
ATOM 1360 O O . ASP A 1 178 ? 13.149 2.018 -18.835 1.00 98.31 178 ASP A O 1
ATOM 1364 N N . PRO A 1 179 ? 14.665 3.676 -18.818 1.00 97.94 179 PRO A N 1
ATOM 1365 C CA . PRO A 1 179 ? 14.906 3.623 -20.261 1.00 97.94 179 PRO A CA 1
ATOM 1366 C C . PRO A 1 179 ? 15.369 2.256 -20.786 1.00 97.94 179 PRO A C 1
ATOM 1368 O O . PRO A 1 179 ? 15.174 1.965 -21.966 1.00 97.94 179 PRO A O 1
ATOM 1371 N N . ASN A 1 180 ? 15.980 1.433 -19.929 1.00 97.75 180 ASN A N 1
ATOM 1372 C CA . ASN A 1 180 ? 16.473 0.097 -20.261 1.00 97.75 180 ASN A CA 1
ATOM 1373 C C . ASN A 1 180 ? 15.493 -1.018 -19.873 1.00 97.75 180 ASN A C 1
ATOM 1375 O O . ASN A 1 180 ? 15.830 -2.196 -20.017 1.00 97.75 180 ASN A O 1
ATOM 1379 N N . PHE A 1 181 ? 14.297 -0.677 -19.384 1.00 98.19 181 PHE A N 1
ATOM 1380 C CA . PHE A 1 181 ? 13.278 -1.667 -19.068 1.00 98.19 181 PHE A CA 1
ATOM 1381 C C . PHE A 1 181 ? 12.923 -2.483 -20.329 1.00 98.19 181 PHE A C 1
ATOM 1383 O O . PHE A 1 181 ? 12.668 -1.889 -21.385 1.00 98.19 181 PHE A O 1
ATOM 1390 N N . PRO A 1 182 ? 12.906 -3.831 -20.267 1.00 97.56 182 PRO A N 1
ATOM 1391 C CA . PRO A 1 182 ? 12.608 -4.658 -21.434 1.00 97.56 182 PRO A CA 1
ATOM 1392 C C . PRO A 1 182 ? 11.219 -4.344 -22.010 1.00 97.56 182 PRO A C 1
ATOM 1394 O O . PRO A 1 182 ? 10.255 -4.205 -21.253 1.00 97.56 182 PRO A O 1
ATOM 1397 N N . LYS A 1 183 ? 11.117 -4.236 -23.340 1.00 91.62 183 LYS A N 1
ATOM 1398 C CA . LYS A 1 183 ? 9.865 -3.945 -24.063 1.00 91.62 183 LYS A CA 1
ATOM 1399 C C . LYS A 1 183 ? 9.096 -5.208 -24.418 1.00 91.62 183 LYS A C 1
ATOM 1401 O O . LYS A 1 183 ? 9.759 -6.204 -24.781 1.00 91.62 183 LYS A O 1
#

Foldseek 3Di:
DDDDDDDDDDDDDDDDPPPVVVVVVVVVVVVVVVVVVVVVVVVVVPPDPPPDKQDPVLLVVLLVLQVVLVVLLCVLCPPDDPLQQQDALDPPGDGVVRLVVVLVVVLVVLVVCCVPQQPPDPDDDDPQDLSNCSVPDIPQQVRWDQDPVGIDGNSSSSSVNSVSSNVSSVSSVVSCPRPPRDD

pLDDT: mean 77.91, std 20.0, range [38.28, 98.75]